Protein AF-A0A429FG89-F1 (afdb_monomer_lite)

Structure (mmCIF, N/CA/C/O backbone):
data_AF-A0A429FG89-F1
#
_entry.id   AF-A0A429FG89-F1
#
loop_
_atom_site.group_PDB
_atom_site.id
_atom_site.type_symbol
_atom_site.label_atom_id
_atom_site.label_alt_id
_atom_site.label_comp_id
_atom_site.label_asym_id
_atom_site.label_entity_id
_atom_site.label_seq_id
_atom_site.pdbx_PDB_ins_code
_atom_site.Cartn_x
_atom_site.Cartn_y
_atom_site.Cartn_z
_atom_site.occupancy
_atom_site.B_iso_or_equiv
_atom_site.auth_seq_id
_atom_site.auth_comp_id
_atom_site.auth_asym_id
_atom_site.auth_atom_id
_atom_site.pdbx_PDB_model_num
ATOM 1 N N . MET A 1 1 ? -12.053 4.512 -7.436 1.00 94.00 1 MET A N 1
ATOM 2 C CA . MET A 1 1 ? -13.053 3.591 -6.827 1.00 94.00 1 MET A CA 1
ATOM 3 C C . MET A 1 1 ? -13.211 3.938 -5.345 1.00 94.00 1 MET A C 1
ATOM 5 O O . MET A 1 1 ? -12.392 4.703 -4.846 1.00 94.00 1 MET A O 1
ATOM 9 N N . LYS A 1 2 ? -14.230 3.446 -4.628 1.00 96.38 2 LYS A N 1
ATOM 10 C CA . LYS A 1 2 ? -14.357 3.679 -3.178 1.00 96.38 2 LYS A CA 1
ATOM 11 C C . LYS A 1 2 ? -14.786 2.412 -2.440 1.00 96.38 2 LYS A C 1
ATOM 13 O O . LYS A 1 2 ? -15.774 1.801 -2.832 1.00 96.38 2 LYS A O 1
ATOM 18 N N . PHE A 1 3 ? -14.098 2.100 -1.346 1.00 97.56 3 PHE A N 1
ATOM 19 C CA . PHE A 1 3 ? -14.545 1.162 -0.318 1.00 97.56 3 PHE A CA 1
ATOM 20 C C . PHE A 1 3 ? -15.021 1.960 0.897 1.00 97.56 3 PHE A C 1
ATOM 22 O O . PHE A 1 3 ? -14.252 2.708 1.498 1.00 97.56 3 PHE A O 1
ATOM 29 N N . SER A 1 4 ? -16.310 1.853 1.225 1.00 97.81 4 SER A N 1
ATOM 30 C CA . SER A 1 4 ? -16.902 2.559 2.374 1.00 97.81 4 SER A CA 1
ATOM 31 C C . SER A 1 4 ? -16.817 1.762 3.682 1.00 97.81 4 SER A C 1
ATOM 33 O O . SER A 1 4 ? -16.939 2.352 4.754 1.00 97.81 4 SER A O 1
ATOM 35 N N . GLY A 1 5 ? -16.647 0.441 3.583 1.00 97.50 5 GLY A N 1
ATOM 36 C CA . GLY A 1 5 ? -16.414 -0.473 4.701 1.00 97.50 5 GLY A CA 1
ATOM 37 C C . GLY A 1 5 ? -14.945 -0.869 4.816 1.00 97.50 5 GLY A C 1
ATOM 38 O O . GLY A 1 5 ? -14.113 -0.374 4.052 1.00 97.50 5 GLY A O 1
ATOM 39 N N . VAL A 1 6 ? -14.662 -1.790 5.738 1.00 97.94 6 VAL A N 1
ATOM 40 C CA . VAL A 1 6 ? -13.375 -2.497 5.800 1.00 97.94 6 VAL A CA 1
ATOM 41 C C . VAL A 1 6 ? -13.132 -3.209 4.468 1.00 97.94 6 VAL A C 1
ATOM 43 O O . VAL A 1 6 ? -14.041 -3.845 3.927 1.00 9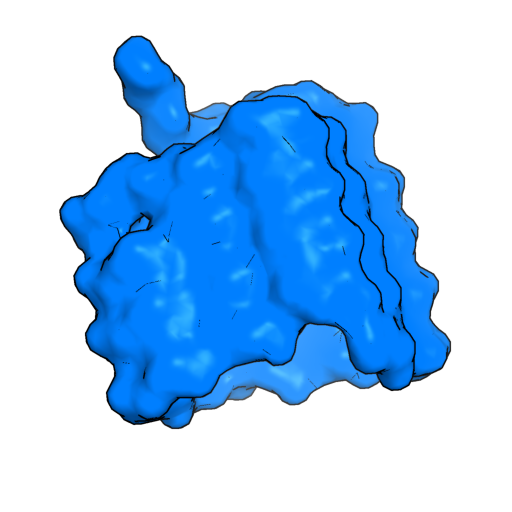7.94 6 VAL A O 1
ATOM 46 N N . ALA A 1 7 ? -11.924 -3.080 3.925 1.00 98.25 7 ALA A N 1
ATOM 47 C CA . ALA A 1 7 ? -11.511 -3.772 2.712 1.00 98.25 7 ALA A CA 1
ATOM 48 C C . ALA A 1 7 ? -10.543 -4.902 3.076 1.00 98.25 7 ALA A C 1
ATOM 50 O O . ALA A 1 7 ? -9.438 -4.639 3.536 1.00 98.25 7 ALA A O 1
ATOM 51 N N . GLN A 1 8 ? -10.963 -6.151 2.879 1.00 98.12 8 GLN A N 1
ATOM 52 C CA . GLN A 1 8 ? -10.177 -7.329 3.244 1.00 98.12 8 GLN A CA 1
ATOM 53 C C . GLN A 1 8 ? -9.646 -8.024 1.993 1.00 98.12 8 GLN A C 1
ATOM 55 O O . GLN A 1 8 ? -10.421 -8.483 1.152 1.00 98.12 8 GLN A O 1
ATOM 60 N N . PHE A 1 9 ? -8.324 -8.099 1.893 1.00 98.06 9 PHE A N 1
ATOM 61 C CA . PHE A 1 9 ? -7.597 -8.835 0.864 1.00 98.06 9 PHE A CA 1
ATOM 62 C C . PHE A 1 9 ? -6.593 -9.821 1.462 1.00 98.06 9 PHE A C 1
ATOM 64 O O . PHE A 1 9 ? -5.835 -10.412 0.700 1.00 98.06 9 PHE A O 1
ATOM 71 N N . GLU A 1 10 ? -6.585 -10.014 2.783 1.00 98.31 10 GLU A N 1
ATOM 72 C CA . GLU A 1 10 ? -5.658 -10.902 3.488 1.00 98.31 10 GLU A CA 1
ATOM 73 C C . GLU A 1 10 ? -5.476 -12.251 2.766 1.00 98.31 10 GLU A C 1
ATOM 75 O O . GLU A 1 10 ? -6.442 -12.859 2.293 1.00 98.31 10 GLU A O 1
ATOM 80 N N . SER A 1 11 ? -4.226 -12.714 2.652 1.00 98.06 11 SER A N 1
ATOM 81 C CA . SER A 1 11 ? -3.853 -13.993 2.017 1.00 98.06 11 SER A CA 1
ATOM 82 C C . SER A 1 11 ? -4.270 -14.152 0.540 1.00 98.06 11 SER A C 1
ATOM 84 O O . SER A 1 11 ? -4.242 -15.255 -0.023 1.00 98.06 11 SER A O 1
ATOM 86 N N . THR A 1 12 ? -4.667 -13.066 -0.131 1.00 98.38 12 THR A N 1
ATOM 87 C CA . THR A 1 12 ? -5.044 -13.104 -1.550 1.00 98.38 12 THR A CA 1
ATOM 88 C C . THR A 1 12 ? -3.813 -13.171 -2.450 1.00 98.38 12 THR A C 1
ATOM 90 O O . THR A 1 12 ? -2.786 -12.546 -2.198 1.00 98.38 12 THR A O 1
ATOM 93 N N . HIS A 1 13 ? -3.945 -13.888 -3.566 1.00 97.94 13 HIS A N 1
ATOM 94 C CA . HIS A 1 13 ? -2.917 -13.979 -4.598 1.00 97.94 13 HIS A CA 1
ATOM 95 C C . HIS A 1 13 ? -3.411 -13.304 -5.880 1.00 97.94 13 HIS A C 1
ATOM 97 O O . HIS A 1 13 ? -4.303 -13.808 -6.567 1.00 97.94 13 HIS A O 1
ATOM 103 N N . PHE A 1 14 ? -2.815 -12.167 -6.234 1.00 97.50 14 PHE A N 1
ATOM 104 C CA . PHE A 1 14 ? -3.098 -11.477 -7.486 1.00 97.50 14 PHE A CA 1
ATOM 105 C C . PHE A 1 14 ? -2.091 -11.904 -8.555 1.00 97.50 14 PHE A C 1
ATOM 107 O O . PHE A 1 14 ? -0.953 -11.436 -8.600 1.00 97.50 14 PHE A O 1
ATOM 114 N N . ALA A 1 15 ? -2.525 -12.802 -9.443 1.00 96.56 15 ALA A N 1
ATOM 115 C CA . ALA A 1 15 ? -1.704 -13.274 -10.560 1.00 96.56 15 ALA A CA 1
ATOM 116 C C . ALA A 1 15 ? -1.493 -12.209 -11.654 1.00 96.56 15 ALA A C 1
ATOM 118 O O . ALA A 1 15 ? -0.501 -12.259 -12.375 1.00 96.56 15 ALA A O 1
ATOM 119 N N . GLY A 1 16 ? -2.435 -11.271 -11.790 1.00 97.50 16 GLY A N 1
ATOM 120 C CA . GLY A 1 16 ? -2.411 -10.211 -12.797 1.00 97.50 16 GLY A CA 1
ATOM 121 C C . GLY A 1 16 ? -2.018 -8.843 -12.241 1.00 97.50 16 GLY A C 1
ATOM 122 O O . GLY A 1 16 ? -1.713 -8.682 -11.061 1.00 97.50 16 GLY A O 1
ATOM 123 N N . HIS A 1 17 ? -2.057 -7.839 -13.117 1.00 97.94 17 HIS A N 1
ATOM 124 C CA . HIS A 1 17 ? -1.901 -6.437 -12.733 1.00 97.94 17 HIS A CA 1
ATOM 125 C C . HIS A 1 17 ? -3.036 -5.990 -11.802 1.00 97.94 17 HIS A C 1
ATOM 127 O O . HIS A 1 17 ? -4.200 -6.316 -12.041 1.00 97.94 17 HIS A O 1
ATOM 133 N N . VAL A 1 18 ? -2.701 -5.202 -10.780 1.00 97.75 18 VAL A N 1
ATOM 134 C CA . VAL A 1 18 ? -3.668 -4.642 -9.830 1.00 97.75 18 VAL A CA 1
ATOM 135 C C . VAL A 1 18 ? -3.657 -3.121 -9.892 1.00 97.75 18 VAL A C 1
ATOM 137 O O . VAL A 1 18 ? -2.604 -2.480 -9.840 1.00 97.75 18 VAL A O 1
ATOM 140 N N . TRP A 1 19 ? -4.853 -2.540 -9.975 1.00 97.62 19 TRP A N 1
ATOM 141 C CA . TRP A 1 19 ? -5.062 -1.103 -10.109 1.00 97.62 19 TRP A CA 1
ATOM 142 C C . TRP A 1 19 ? -5.978 -0.571 -9.007 1.00 97.62 19 TRP A C 1
ATOM 144 O O . TRP A 1 19 ? -7.200 -0.621 -9.115 1.00 97.62 19 TRP A O 1
ATOM 154 N N . PHE A 1 20 ? -5.368 0.003 -7.973 1.00 98.06 20 PHE A N 1
ATOM 155 C CA . PHE A 1 20 ? -6.025 0.803 -6.938 1.00 98.06 20 PHE A CA 1
ATOM 156 C C . PHE A 1 20 ? -5.789 2.309 -7.125 1.00 98.06 20 PHE A C 1
ATOM 158 O O . PHE A 1 20 ? -6.055 3.098 -6.219 1.00 98.06 20 PHE A O 1
ATOM 165 N N . THR A 1 21 ? -5.340 2.737 -8.307 1.00 98.50 21 THR A N 1
ATOM 166 C CA . THR A 1 21 ? -5.142 4.151 -8.647 1.00 98.50 21 THR A CA 1
ATOM 167 C C . THR A 1 21 ? -6.376 4.989 -8.301 1.00 98.50 21 THR A C 1
ATOM 169 O O . THR A 1 21 ? -7.498 4.631 -8.670 1.00 98.50 21 THR A O 1
ATOM 172 N N . ALA A 1 22 ? -6.175 6.101 -7.588 1.00 98.19 22 ALA A N 1
ATOM 173 C CA . ALA A 1 22 ? -7.238 7.004 -7.137 1.00 98.19 22 ALA A CA 1
ATOM 174 C C . ALA A 1 22 ? -8.395 6.287 -6.402 1.00 98.19 22 ALA A C 1
ATOM 176 O O . ALA A 1 22 ? -9.572 6.651 -6.527 1.00 98.19 22 ALA A O 1
ATOM 177 N N . THR A 1 23 ? -8.085 5.215 -5.666 1.00 98.69 23 THR A N 1
ATOM 178 C CA . THR A 1 23 ? -9.059 4.507 -4.829 1.00 98.69 23 THR A CA 1
ATOM 179 C C . THR A 1 23 ? -9.056 5.064 -3.418 1.00 98.69 23 THR A C 1
ATOM 181 O O . THR A 1 23 ? -8.002 5.303 -2.841 1.00 98.69 23 THR A O 1
ATOM 184 N N . SER A 1 24 ? -10.247 5.271 -2.860 1.00 98.62 24 SER A N 1
ATOM 185 C CA . SER A 1 24 ? -10.415 5.682 -1.469 1.00 98.62 24 SER A CA 1
ATOM 186 C C . SER A 1 24 ? -10.889 4.504 -0.623 1.00 98.62 24 SER A C 1
ATOM 188 O O . SER A 1 24 ? -11.937 3.920 -0.905 1.00 98.62 24 SER A O 1
ATOM 190 N N . PHE A 1 25 ? -10.128 4.190 0.419 1.00 98.62 25 PHE A N 1
ATOM 191 C CA . PHE A 1 25 ? -10.474 3.244 1.472 1.00 98.62 25 PHE A CA 1
ATOM 192 C C . PHE A 1 25 ? -10.878 4.056 2.700 1.00 98.62 25 PHE A C 1
ATOM 194 O O . PHE A 1 25 ? -10.058 4.763 3.283 1.00 98.62 25 PHE A O 1
ATOM 201 N N . ALA A 1 26 ? -12.172 4.054 3.022 1.00 98.38 26 ALA A N 1
ATOM 202 C CA . ALA A 1 26 ? -12.723 4.906 4.076 1.00 98.38 26 ALA A CA 1
ATOM 203 C C . ALA A 1 26 ? -12.491 4.351 5.488 1.00 98.38 26 ALA A C 1
ATOM 205 O O . ALA A 1 26 ? -12.571 5.106 6.452 1.00 98.38 26 ALA A O 1
ATOM 206 N N . GLN A 1 27 ? -12.238 3.049 5.597 1.00 98.50 27 GLN A N 1
ATOM 207 C CA . GLN A 1 27 ? -11.934 2.350 6.841 1.00 98.50 27 GLN A CA 1
ATOM 208 C C . GLN A 1 27 ? -10.619 1.580 6.673 1.00 98.50 27 GLN A C 1
ATOM 210 O O . GLN A 1 27 ? -9.848 1.870 5.757 1.00 98.50 27 GLN A O 1
ATOM 215 N N . GLU A 1 28 ? -10.375 0.626 7.565 1.00 98.56 28 GLU A N 1
ATOM 216 C CA . GLU A 1 28 ? -9.236 -0.282 7.507 1.00 98.56 28 GLU A CA 1
ATOM 217 C C . GLU A 1 28 ? -9.149 -1.016 6.159 1.00 98.56 28 GLU A C 1
ATOM 219 O O . GLU A 1 28 ? -10.169 -1.423 5.583 1.00 98.56 28 GLU A O 1
ATOM 224 N N . ALA A 1 29 ? -7.925 -1.166 5.658 1.00 98.75 29 ALA A N 1
ATOM 225 C CA . ALA A 1 29 ? -7.623 -1.953 4.473 1.00 98.75 29 ALA A CA 1
ATOM 226 C C . ALA A 1 29 ? -6.515 -2.966 4.784 1.00 98.75 29 ALA A C 1
ATOM 228 O O . ALA A 1 29 ? -5.366 -2.591 5.025 1.00 98.75 29 ALA A O 1
ATOM 229 N N . ASP A 1 30 ? -6.869 -4.247 4.755 1.00 98.81 30 ASP A N 1
ATOM 230 C CA . ASP A 1 30 ? -5.962 -5.339 5.086 1.00 98.81 30 ASP A CA 1
ATOM 231 C C . ASP A 1 30 ? -5.463 -6.043 3.819 1.00 98.81 30 ASP A C 1
ATOM 233 O O . ASP A 1 30 ? -6.226 -6.697 3.103 1.00 98.81 30 ASP A O 1
ATOM 237 N N . PHE A 1 31 ? -4.170 -5.888 3.549 1.00 98.75 31 PHE A N 1
ATOM 238 C CA . PHE A 1 31 ? -3.393 -6.566 2.512 1.00 98.75 31 PHE A CA 1
ATOM 239 C C . PHE A 1 31 ? -2.296 -7.451 3.127 1.00 98.75 31 PHE A C 1
ATOM 241 O O . PHE A 1 31 ? -1.261 -7.689 2.494 1.00 98.75 31 PHE A O 1
ATOM 248 N N . SER A 1 32 ? -2.489 -7.924 4.359 1.00 98.81 32 SER A N 1
ATOM 249 C CA . SER A 1 32 ? -1.545 -8.831 5.007 1.00 98.81 32 SER A CA 1
ATOM 250 C C . SER A 1 32 ? -1.436 -10.145 4.234 1.00 98.81 32 SER A C 1
ATOM 252 O O . SER A 1 32 ? -2.419 -10.654 3.697 1.00 98.81 32 SER A O 1
ATOM 254 N N . ASP A 1 33 ? -0.222 -10.680 4.129 1.00 98.62 33 ASP A N 1
ATOM 255 C CA . ASP A 1 33 ? 0.069 -11.942 3.433 1.00 98.62 33 ASP A CA 1
ATOM 256 C C . ASP A 1 33 ? -0.380 -11.966 1.953 1.00 98.62 33 ASP A C 1
ATOM 258 O O . ASP A 1 33 ? -0.564 -13.029 1.361 1.00 98.62 33 ASP A O 1
ATOM 262 N N . VAL A 1 34 ? -0.564 -10.796 1.328 1.00 98.62 34 VAL A N 1
ATOM 263 C CA . VAL A 1 34 ? -0.936 -10.701 -0.090 1.00 98.62 34 VAL A CA 1
ATOM 264 C C . VAL A 1 34 ? 0.275 -10.889 -0.991 1.00 98.62 34 VAL A C 1
ATOM 266 O O . VAL A 1 34 ? 1.324 -10.277 -0.782 1.00 98.62 34 VAL A O 1
ATOM 269 N N . GLU A 1 35 ? 0.099 -11.647 -2.071 1.00 98.62 35 GLU A N 1
ATOM 270 C CA . GLU A 1 35 ? 1.081 -11.744 -3.149 1.00 98.62 35 GLU A CA 1
ATOM 271 C C . GLU A 1 35 ? 0.619 -10.989 -4.404 1.00 98.62 35 GLU A C 1
ATOM 273 O O . GLU A 1 35 ? -0.329 -11.385 -5.089 1.00 98.62 35 GLU A O 1
ATOM 278 N N . PHE A 1 36 ? 1.331 -9.914 -4.749 1.00 98.50 36 PHE A N 1
ATOM 279 C CA . PHE A 1 36 ? 1.203 -9.204 -6.021 1.00 98.50 36 PHE A CA 1
ATOM 280 C C . PHE A 1 36 ? 2.283 -9.698 -6.992 1.00 98.50 36 PHE A C 1
ATOM 282 O O . PHE A 1 36 ? 3.437 -9.258 -6.947 1.00 98.50 36 PHE A O 1
ATOM 289 N N . ASN A 1 37 ? 1.912 -10.615 -7.892 1.00 97.69 37 ASN A N 1
ATOM 290 C CA . ASN A 1 37 ? 2.862 -11.256 -8.813 1.00 97.69 37 ASN A CA 1
ATOM 291 C C . ASN A 1 37 ? 3.264 -10.374 -10.001 1.00 97.69 37 ASN A C 1
ATOM 293 O O . ASN A 1 37 ? 4.286 -10.610 -10.644 1.00 97.69 37 ASN A O 1
ATOM 297 N N . MET A 1 38 ? 2.467 -9.349 -10.292 1.00 98.06 38 MET A N 1
ATOM 298 C CA . MET A 1 38 ? 2.735 -8.368 -11.337 1.00 98.06 38 MET A CA 1
ATOM 299 C C . MET A 1 38 ? 2.742 -6.953 -10.751 1.00 98.06 38 MET A C 1
ATOM 301 O O . MET A 1 38 ? 3.032 -6.736 -9.578 1.00 98.06 38 MET A O 1
ATOM 305 N N . VAL A 1 39 ? 2.495 -5.959 -11.598 1.00 98.12 39 VAL A N 1
ATOM 306 C CA . VAL A 1 39 ? 2.474 -4.552 -11.211 1.00 98.12 39 VAL A CA 1
ATOM 307 C C . VAL A 1 39 ? 1.305 -4.273 -10.264 1.00 98.12 39 VAL A C 1
ATOM 309 O O . VAL A 1 39 ? 0.177 -4.677 -10.554 1.00 98.12 39 VAL A O 1
ATOM 312 N N . ALA A 1 40 ? 1.568 -3.515 -9.200 1.00 98.44 40 ALA A N 1
ATOM 313 C CA . ALA A 1 40 ? 0.561 -3.026 -8.266 1.00 98.44 40 ALA A CA 1
ATOM 314 C C . ALA A 1 40 ? 0.599 -1.490 -8.202 1.00 98.44 40 ALA A C 1
ATOM 316 O O . ALA A 1 40 ? 1.602 -0.884 -7.811 1.00 98.44 40 ALA A O 1
ATOM 317 N N . TRP A 1 41 ? -0.486 -0.837 -8.624 1.00 98.50 41 TRP A N 1
ATOM 318 C CA . TRP A 1 41 ? -0.595 0.625 -8.613 1.00 98.50 41 TRP A CA 1
ATOM 319 C C . TRP A 1 41 ? -1.557 1.106 -7.535 1.00 98.50 41 TRP A C 1
ATOM 321 O O . TRP A 1 41 ? -2.757 0.862 -7.615 1.00 98.50 41 TRP A O 1
ATOM 331 N N . PHE A 1 42 ? -1.024 1.874 -6.590 1.00 98.62 42 PHE A N 1
ATOM 332 C CA . PHE A 1 42 ? -1.752 2.594 -5.542 1.00 98.62 42 PHE A CA 1
ATOM 333 C C . PHE A 1 42 ? -1.627 4.115 -5.712 1.00 98.62 42 PHE A C 1
ATOM 335 O O . PHE A 1 42 ? -1.845 4.879 -4.774 1.00 98.62 42 PHE A O 1
ATOM 342 N N . ARG A 1 43 ? -1.264 4.573 -6.917 1.00 98.44 43 ARG A N 1
ATOM 343 C CA . ARG A 1 43 ? -1.041 5.989 -7.217 1.00 98.44 43 ARG A CA 1
ATOM 344 C C . ARG A 1 43 ? -2.259 6.831 -6.846 1.00 98.44 43 ARG A C 1
ATOM 346 O O . ARG A 1 43 ? -3.375 6.529 -7.272 1.00 98.44 43 ARG A O 1
ATOM 353 N N . SER A 1 44 ? -2.049 7.891 -6.073 1.00 98.50 44 SER A N 1
ATOM 354 C CA . SER A 1 44 ? -3.113 8.781 -5.589 1.00 98.50 44 SER A CA 1
ATOM 355 C C . SER A 1 44 ? -4.228 8.074 -4.802 1.00 98.50 44 SER A C 1
ATOM 357 O O . SER A 1 44 ? -5.332 8.611 -4.692 1.00 98.50 44 SER A O 1
ATOM 359 N N . ALA A 1 45 ? -3.990 6.861 -4.289 1.00 98.75 45 ALA A N 1
ATOM 360 C CA . ALA A 1 45 ? -4.934 6.207 -3.395 1.00 98.75 45 ALA A CA 1
ATOM 361 C C . ALA A 1 45 ? -4.962 6.922 -2.036 1.00 98.75 45 ALA A C 1
ATOM 363 O O . ALA A 1 45 ? -3.978 7.521 -1.603 1.00 98.75 45 ALA A O 1
ATOM 364 N N . ILE A 1 46 ? -6.112 6.870 -1.371 1.00 98.81 46 ILE A N 1
ATOM 365 C CA . ILE A 1 46 ? -6.318 7.481 -0.059 1.00 98.81 46 ILE A CA 1
ATOM 366 C C . ILE A 1 46 ? -6.765 6.387 0.897 1.00 98.81 46 ILE A C 1
ATOM 368 O O . ILE A 1 46 ? -7.865 5.852 0.747 1.00 98.81 46 ILE A O 1
ATOM 372 N N . PHE A 1 47 ? -5.943 6.113 1.899 1.00 98.75 47 PHE A N 1
ATOM 373 C CA . PHE A 1 47 ? -6.252 5.215 2.999 1.00 98.75 47 PHE A CA 1
ATOM 374 C C . PHE A 1 47 ? -6.590 6.047 4.232 1.00 98.75 47 PHE A C 1
ATOM 376 O O . PHE A 1 47 ? -5.729 6.724 4.792 1.00 98.75 47 PHE A O 1
ATOM 383 N N . ALA A 1 48 ? -7.872 6.086 4.599 1.00 98.56 48 ALA A N 1
ATOM 384 C CA . ALA A 1 48 ? -8.348 6.895 5.718 1.00 98.56 48 ALA A CA 1
ATOM 385 C C . ALA A 1 48 ? -8.146 6.211 7.079 1.00 98.56 48 ALA A C 1
ATOM 387 O O . ALA A 1 48 ? -7.963 6.912 8.071 1.00 98.56 48 ALA A O 1
ATOM 388 N N . GLY A 1 49 ? -8.201 4.875 7.114 1.00 97.88 49 GLY A N 1
ATOM 389 C CA . GLY A 1 49 ? -7.948 4.056 8.299 1.00 97.88 49 GLY A CA 1
ATOM 390 C C . GLY A 1 49 ? -6.563 3.408 8.293 1.00 97.88 49 GLY A C 1
ATOM 391 O O . GLY A 1 49 ? -5.714 3.736 7.462 1.00 97.88 49 GLY A O 1
ATOM 392 N N . GLU A 1 50 ? -6.358 2.479 9.227 1.00 98.19 50 GLU A N 1
ATOM 393 C CA . GLU A 1 50 ? -5.162 1.635 9.276 1.00 98.19 50 GLU A CA 1
ATOM 394 C C . GLU A 1 50 ? -5.020 0.826 7.978 1.00 98.19 50 GLU A C 1
ATOM 396 O O . GLU A 1 50 ? -6.006 0.374 7.389 1.00 98.19 50 GLU A O 1
ATOM 401 N N . THR A 1 51 ? -3.789 0.693 7.490 1.00 98.62 51 THR A N 1
ATOM 402 C CA . THR A 1 51 ? -3.471 -0.105 6.304 1.00 98.62 51 THR A CA 1
ATOM 403 C C . THR A 1 51 ? -2.386 -1.110 6.626 1.00 98.62 51 THR A C 1
ATOM 405 O O . THR A 1 51 ? -1.290 -0.746 7.056 1.00 98.62 51 THR A O 1
ATOM 408 N N . LEU A 1 52 ? -2.678 -2.379 6.377 1.00 98.69 52 LEU A N 1
ATOM 409 C CA . LEU A 1 52 ? -1.777 -3.476 6.689 1.00 98.69 52 LEU A CA 1
ATOM 410 C C . LEU A 1 52 ? -1.232 -4.072 5.396 1.00 98.69 52 LEU A C 1
ATOM 412 O O . LEU A 1 52 ? -1.986 -4.616 4.604 1.00 98.69 52 LEU A O 1
ATOM 416 N N . PHE A 1 53 ? 0.078 -3.994 5.183 1.00 98.56 53 PHE A N 1
ATOM 417 C CA . PHE A 1 53 ? 0.799 -4.735 4.141 1.00 98.56 53 PHE A CA 1
ATOM 418 C C . PHE A 1 53 ? 1.684 -5.832 4.752 1.00 98.56 53 PHE A C 1
ATOM 420 O O . PHE A 1 53 ? 2.616 -6.313 4.110 1.00 98.56 53 PHE A O 1
ATOM 427 N N . ARG A 1 54 ? 1.428 -6.231 6.003 1.00 98.56 54 ARG A N 1
ATOM 428 C CA . ARG A 1 54 ? 2.317 -7.113 6.769 1.00 98.56 54 ARG A CA 1
ATOM 429 C C . ARG A 1 54 ? 2.558 -8.432 6.040 1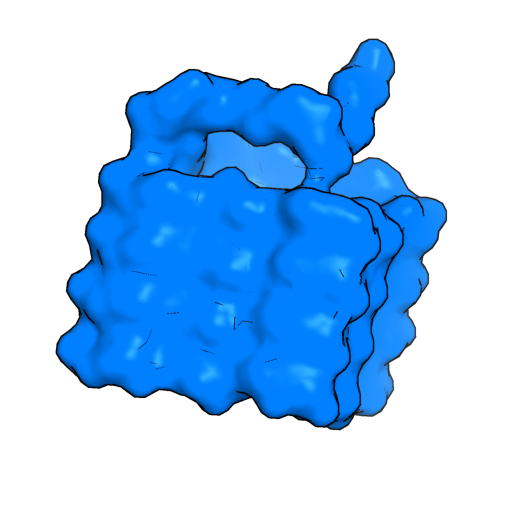.00 98.56 54 ARG A C 1
ATOM 431 O O . ARG A 1 54 ? 1.615 -9.041 5.548 1.00 98.56 54 ARG A O 1
ATOM 438 N N . ARG A 1 55 ? 3.812 -8.887 5.975 1.00 98.62 55 ARG A N 1
ATOM 439 C CA . ARG A 1 55 ? 4.215 -10.142 5.297 1.00 98.62 55 ARG A CA 1
ATOM 440 C C . ARG A 1 55 ? 3.784 -10.242 3.823 1.00 98.62 55 ARG A C 1
ATOM 442 O O . ARG A 1 55 ? 3.792 -11.330 3.253 1.00 98.62 55 ARG A O 1
ATOM 449 N N . SER A 1 56 ? 3.417 -9.130 3.188 1.00 98.62 56 SER A N 1
ATOM 450 C CA . SER A 1 56 ? 3.034 -9.130 1.777 1.00 98.62 56 SER A CA 1
ATOM 451 C C . SER A 1 56 ? 4.258 -9.179 0.863 1.00 98.62 56 SER A C 1
ATOM 453 O O . SER A 1 56 ? 5.388 -8.851 1.247 1.00 98.62 56 SER A O 1
ATOM 455 N N . LYS A 1 57 ? 4.034 -9.591 -0.383 1.00 98.69 57 LYS A N 1
ATOM 456 C CA . LYS A 1 57 ? 5.066 -9.710 -1.407 1.00 98.69 57 LYS A CA 1
ATOM 457 C C . LYS A 1 57 ? 4.669 -8.951 -2.663 1.00 98.69 57 LYS A C 1
ATOM 459 O O . LYS A 1 57 ? 3.658 -9.242 -3.297 1.00 98.69 57 LYS A O 1
ATOM 464 N N . PHE A 1 58 ? 5.538 -8.041 -3.078 1.00 98.44 58 PHE A N 1
ATOM 465 C CA . PHE A 1 58 ? 5.439 -7.290 -4.320 1.00 98.44 58 PHE A CA 1
ATOM 466 C C . PHE A 1 58 ? 6.543 -7.741 -5.279 1.00 98.44 58 PHE A C 1
ATOM 468 O O . PHE A 1 58 ? 7.690 -7.286 -5.202 1.00 98.44 58 PHE A O 1
ATOM 475 N N . ALA A 1 59 ? 6.202 -8.666 -6.180 1.00 98.00 59 ALA A N 1
ATOM 476 C CA . ALA A 1 59 ? 7.147 -9.216 -7.154 1.00 98.00 59 ALA A CA 1
ATOM 477 C C . ALA A 1 59 ? 7.368 -8.278 -8.354 1.00 98.00 59 ALA A C 1
ATOM 479 O O . ALA A 1 59 ? 8.436 -8.286 -8.968 1.00 98.00 59 ALA A O 1
ATOM 480 N N . GLY A 1 60 ? 6.363 -7.467 -8.696 1.00 96.50 60 GLY A N 1
ATOM 481 C CA . GLY A 1 60 ? 6.429 -6.491 -9.780 1.00 96.50 60 GLY A CA 1
ATOM 482 C C . GLY A 1 60 ? 6.697 -5.057 -9.321 1.00 96.50 60 GLY A C 1
ATOM 483 O O . GLY A 1 60 ? 6.905 -4.758 -8.144 1.00 96.50 60 GLY A O 1
ATOM 484 N N . LYS A 1 61 ? 6.650 -4.135 -10.289 1.00 97.69 61 LYS A N 1
ATOM 485 C CA . LYS A 1 61 ? 6.729 -2.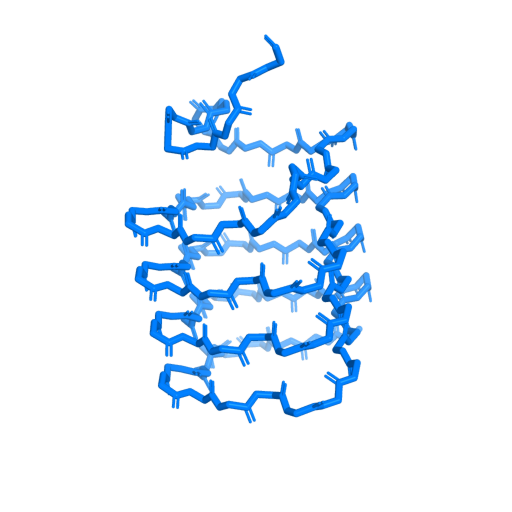693 -10.020 1.00 97.69 61 LYS A CA 1
ATOM 486 C C . LYS A 1 61 ? 5.580 -2.268 -9.111 1.00 97.69 61 LYS A C 1
ATOM 488 O O . LYS A 1 61 ? 4.419 -2.515 -9.438 1.00 97.69 61 LYS A O 1
ATOM 493 N N . THR A 1 62 ? 5.911 -1.557 -8.040 1.00 98.38 62 THR A N 1
ATOM 494 C CA . THR A 1 62 ? 4.928 -1.019 -7.097 1.00 98.38 62 THR A CA 1
ATOM 495 C C . THR A 1 62 ? 5.022 0.494 -7.050 1.00 98.38 62 THR A C 1
ATOM 497 O O . THR A 1 62 ? 6.118 1.053 -6.955 1.00 98.38 62 THR A O 1
ATOM 500 N N . SER A 1 63 ? 3.874 1.163 -7.146 1.0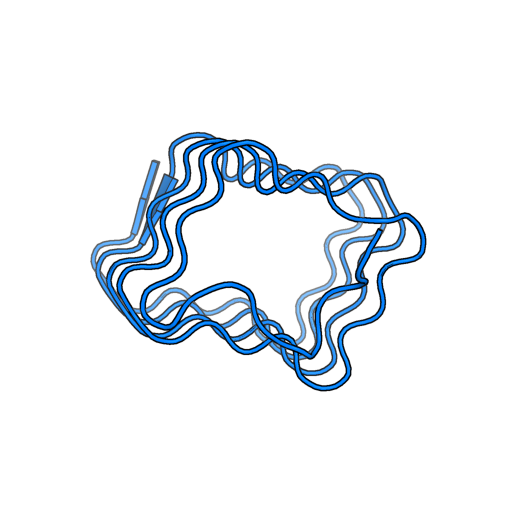0 98.38 63 SER A N 1
ATOM 501 C CA . SER A 1 63 ? 3.807 2.621 -7.077 1.00 98.38 63 SER A CA 1
ATOM 502 C C . SER A 1 63 ? 2.819 3.076 -6.016 1.00 98.38 63 SER A C 1
ATOM 504 O O . SER A 1 63 ? 1.624 2.792 -6.106 1.00 98.38 63 SER A O 1
ATOM 506 N N . PHE A 1 64 ? 3.353 3.818 -5.053 1.00 98.31 64 PHE A N 1
ATOM 507 C CA . PHE A 1 64 ? 2.660 4.585 -4.027 1.00 98.31 64 PHE A CA 1
ATOM 508 C C . PHE A 1 64 ? 2.795 6.095 -4.310 1.00 98.31 64 PHE A C 1
ATOM 510 O O . PHE A 1 64 ? 2.739 6.917 -3.403 1.00 98.31 64 PHE A O 1
ATOM 517 N N . GLU A 1 65 ? 3.002 6.485 -5.573 1.00 98.38 65 GLU A N 1
ATOM 518 C CA . GLU A 1 65 ? 3.130 7.894 -5.955 1.00 98.38 65 GLU A CA 1
ATOM 519 C C . GLU A 1 65 ? 1.887 8.688 -5.524 1.00 98.38 65 GLU A C 1
ATOM 521 O O . GLU A 1 65 ? 0.754 8.316 -5.842 1.00 98.38 65 GLU A O 1
ATOM 526 N N . SER A 1 66 ? 2.091 9.804 -4.823 1.00 98.50 66 SER A N 1
ATOM 527 C CA . SER A 1 66 ? 1.021 10.666 -4.301 1.00 98.50 66 SER A CA 1
ATOM 528 C C . SER A 1 66 ? -0.030 9.940 -3.448 1.00 98.50 66 SER A C 1
ATOM 530 O O . SER A 1 66 ? -1.166 10.407 -3.353 1.00 98.50 66 SER A O 1
ATOM 532 N N . VAL A 1 67 ? 0.290 8.770 -2.881 1.00 98.69 67 VAL A N 1
ATOM 533 C CA . VAL A 1 67 ? -0.616 8.076 -1.957 1.00 98.69 67 VAL A CA 1
ATOM 534 C C . VAL A 1 67 ? -0.748 8.880 -0.665 1.00 98.69 67 VAL A C 1
ATOM 536 O O . VAL A 1 67 ? 0.208 9.526 -0.244 1.00 98.69 67 VAL A O 1
ATOM 539 N N . ALA A 1 68 ? -1.907 8.815 -0.017 1.00 98.75 68 ALA A N 1
ATOM 540 C CA . ALA A 1 68 ? -2.108 9.385 1.310 1.00 98.75 68 ALA A CA 1
ATOM 541 C C . ALA A 1 68 ? -2.548 8.298 2.297 1.00 98.75 68 ALA A C 1
ATOM 543 O O . ALA A 1 68 ? -3.695 7.842 2.247 1.00 98.75 68 ALA A O 1
ATOM 544 N N . PHE A 1 69 ? -1.655 7.916 3.208 1.00 98.56 69 PHE A N 1
ATOM 545 C CA . PHE A 1 69 ? -1.957 7.082 4.370 1.00 98.56 69 PHE A CA 1
ATOM 546 C C . PHE A 1 69 ? -2.272 7.987 5.562 1.00 98.56 69 PHE A C 1
ATOM 548 O O . PHE A 1 69 ? -1.371 8.494 6.228 1.00 98.56 69 PHE A O 1
ATOM 555 N N . LYS A 1 70 ? -3.564 8.237 5.798 1.00 98.38 70 LYS A N 1
ATOM 556 C CA . LYS A 1 70 ? -4.038 9.107 6.887 1.00 98.38 70 LYS A CA 1
ATOM 557 C C . LYS A 1 70 ? -4.108 8.391 8.234 1.00 98.38 70 LYS A C 1
ATOM 559 O O . LYS A 1 70 ? -4.071 9.064 9.259 1.00 98.38 70 LYS A O 1
ATOM 564 N N . GLY A 1 71 ? -4.242 7.067 8.215 1.00 96.31 71 GLY A N 1
ATOM 565 C CA . GLY A 1 71 ? -4.018 6.198 9.366 1.00 96.31 71 GLY A CA 1
ATOM 566 C C . GLY A 1 71 ? -2.612 5.599 9.351 1.00 96.31 71 GLY A C 1
ATOM 567 O O . GLY A 1 71 ? -1.796 5.904 8.478 1.00 96.31 71 GLY A O 1
ATOM 568 N N . GLU A 1 72 ? -2.332 4.733 10.321 1.00 97.25 72 GLU A N 1
ATOM 569 C CA . GLU A 1 72 ? -1.078 3.982 10.372 1.00 97.25 72 GLU A CA 1
ATOM 570 C C . GLU A 1 72 ? -0.967 3.022 9.179 1.00 97.25 72 GLU A C 1
ATOM 572 O O . GLU A 1 72 ? -1.936 2.357 8.814 1.00 97.25 72 GLU A O 1
ATOM 577 N N . ALA A 1 73 ? 0.209 2.969 8.553 1.00 98.12 73 ALA A N 1
ATOM 578 C CA . ALA A 1 73 ? 0.504 2.056 7.457 1.00 98.12 73 ALA A CA 1
ATOM 579 C C . ALA A 1 73 ? 1.686 1.171 7.850 1.00 98.12 73 ALA A C 1
ATOM 581 O O . ALA A 1 73 ? 2.808 1.662 7.978 1.00 98.12 73 ALA A O 1
ATOM 582 N N . SER A 1 74 ? 1.423 -0.120 8.042 1.00 98.19 74 SER A N 1
ATOM 583 C CA . SER A 1 74 ? 2.432 -1.103 8.432 1.00 98.19 74 SER A CA 1
ATOM 584 C C . SER A 1 74 ? 2.886 -1.903 7.214 1.00 98.19 74 SER A C 1
ATOM 586 O O . SER A 1 74 ? 2.079 -2.533 6.531 1.00 98.19 74 SER A O 1
ATOM 588 N N . PHE A 1 75 ? 4.189 -1.892 6.968 1.00 98.31 75 PHE A N 1
ATOM 589 C CA . PHE A 1 75 ? 4.910 -2.667 5.962 1.00 98.31 75 PHE A CA 1
ATOM 590 C C . PHE A 1 75 ? 5.810 -3.727 6.617 1.00 98.31 75 PHE A C 1
ATOM 592 O O . PHE A 1 75 ? 6.755 -4.217 5.993 1.00 98.31 75 PHE A O 1
ATOM 599 N N . GLU A 1 76 ? 5.517 -4.123 7.857 1.00 98.06 76 GLU A N 1
ATOM 600 C CA . GLU A 1 76 ? 6.285 -5.115 8.608 1.00 98.06 76 GLU A CA 1
ATOM 601 C C . GLU A 1 76 ? 6.491 -6.396 7.786 1.00 98.06 76 GLU A C 1
ATOM 603 O O . GLU A 1 76 ? 5.541 -6.977 7.256 1.00 98.06 76 GLU A O 1
ATOM 608 N N . ALA A 1 77 ? 7.742 -6.844 7.662 1.00 97.62 77 ALA A N 1
ATOM 609 C CA . ALA A 1 77 ? 8.112 -8.030 6.885 1.00 97.62 77 ALA A CA 1
ATOM 610 C C . ALA A 1 77 ? 7.613 -8.026 5.419 1.00 97.62 77 ALA A C 1
ATOM 612 O O . ALA A 1 77 ? 7.514 -9.086 4.801 1.00 97.62 77 ALA A O 1
ATOM 613 N N . THR A 1 78 ? 7.318 -6.855 4.843 1.00 98.31 78 THR A N 1
ATOM 614 C CA . THR A 1 78 ? 6.948 -6.736 3.428 1.00 98.31 78 THR A CA 1
ATOM 615 C C . THR A 1 78 ? 8.169 -6.940 2.547 1.00 98.31 78 THR A C 1
ATOM 617 O O . THR A 1 78 ? 9.221 -6.334 2.758 1.00 98.31 78 THR A O 1
ATOM 620 N N . ASN A 1 79 ? 8.027 -7.753 1.505 1.00 97.88 79 ASN A N 1
ATOM 621 C CA . ASN A 1 79 ? 9.072 -7.947 0.516 1.00 97.88 79 ASN A CA 1
ATOM 622 C C . ASN A 1 79 ? 8.758 -7.193 -0.780 1.00 97.88 79 ASN A C 1
ATOM 624 O O . ASN A 1 79 ? 7.807 -7.519 -1.488 1.00 97.88 79 ASN A O 1
ATOM 628 N N . PHE A 1 80 ? 9.612 -6.233 -1.130 1.00 97.69 80 PHE A N 1
ATOM 629 C CA . PHE A 1 80 ? 9.611 -5.589 -2.440 1.00 97.69 80 PHE A CA 1
ATOM 630 C C . PHE A 1 80 ? 10.780 -6.121 -3.274 1.00 97.69 80 PHE A C 1
ATOM 632 O O . PHE A 1 80 ? 11.939 -5.929 -2.912 1.00 97.69 80 PHE A O 1
ATOM 639 N N . THR A 1 81 ? 10.501 -6.755 -4.417 1.00 97.12 81 THR A N 1
ATOM 640 C CA . THR A 1 81 ? 11.570 -7.195 -5.342 1.00 97.12 81 THR A CA 1
ATOM 641 C C . THR A 1 81 ? 12.239 -6.005 -6.044 1.00 97.12 81 THR A C 1
ATOM 643 O O . THR A 1 81 ? 13.391 -6.080 -6.468 1.00 97.12 81 THR A O 1
ATOM 646 N N . GLN A 1 82 ? 11.524 -4.885 -6.159 1.00 95.25 82 GLN A N 1
ATOM 647 C CA . GLN A 1 82 ? 12.029 -3.612 -6.669 1.00 95.25 82 GLN A CA 1
ATOM 648 C C . GLN A 1 82 ? 11.621 -2.486 -5.713 1.00 95.25 82 GLN A C 1
ATOM 650 O O . GLN A 1 82 ? 10.498 -2.540 -5.211 1.00 95.25 82 GLN A O 1
ATOM 655 N N . PRO A 1 83 ? 12.455 -1.451 -5.488 1.00 95.44 83 PRO A N 1
ATOM 656 C CA . PRO A 1 83 ? 12.088 -0.339 -4.615 1.00 95.44 83 PRO A CA 1
ATOM 657 C C . PRO A 1 83 ? 10.746 0.293 -5.032 1.00 95.44 83 PRO A C 1
ATOM 659 O O . PRO A 1 83 ? 10.579 0.616 -6.216 1.00 95.44 83 PRO A O 1
ATOM 662 N N . PRO A 1 84 ? 9.788 0.477 -4.104 1.00 97.69 84 PRO A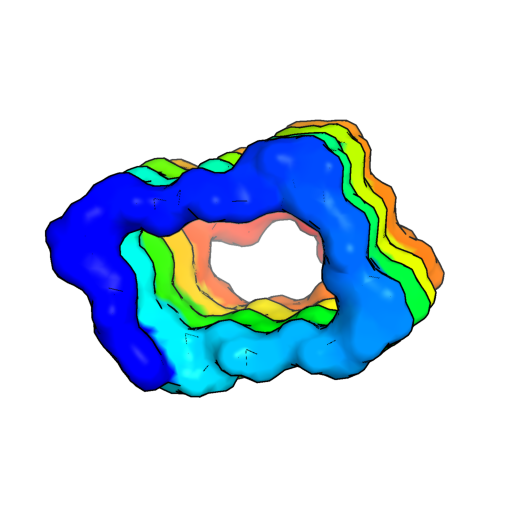 N 1
ATOM 663 C CA . PRO A 1 84 ? 8.526 1.122 -4.418 1.00 97.69 84 PRO A CA 1
ATOM 664 C C . PRO A 1 84 ? 8.741 2.600 -4.756 1.00 97.69 84 PRO A C 1
ATOM 666 O O . PRO A 1 84 ? 9.600 3.281 -4.193 1.00 97.69 84 PRO A O 1
ATOM 669 N N . GLN A 1 85 ? 7.930 3.123 -5.673 1.00 97.81 85 GLN A N 1
ATOM 670 C CA . GLN A 1 85 ? 7.897 4.561 -5.936 1.00 97.81 85 GLN A CA 1
ATOM 671 C C . GLN A 1 85 ? 7.100 5.264 -4.838 1.00 97.81 85 GLN A C 1
ATOM 673 O O . GLN A 1 85 ? 5.942 4.923 -4.617 1.00 97.81 85 GLN A O 1
ATOM 678 N N . LEU A 1 86 ? 7.715 6.249 -4.187 1.00 97.00 86 LEU A N 1
ATOM 679 C CA . LEU A 1 86 ? 7.157 6.969 -3.033 1.00 97.00 86 LEU A CA 1
ATOM 680 C C . LEU A 1 86 ? 7.113 8.491 -3.253 1.00 97.00 86 LEU A C 1
ATOM 682 O O . LEU A 1 86 ? 6.998 9.261 -2.306 1.00 97.00 86 LEU A O 1
ATOM 686 N N . GLU A 1 87 ? 7.260 8.954 -4.496 1.00 97.12 87 GLU A N 1
ATOM 687 C CA . GLU A 1 87 ? 7.238 10.388 -4.796 1.00 97.12 87 GLU A CA 1
ATOM 688 C C . GLU A 1 87 ? 5.886 11.000 -4.412 1.00 97.12 87 GLU A C 1
ATOM 690 O O . GLU A 1 87 ? 4.834 10.528 -4.844 1.00 97.12 87 GLU A O 1
ATOM 695 N N . GLY A 1 88 ? 5.914 12.028 -3.561 1.00 97.31 88 GLY A N 1
ATOM 696 C CA . GLY A 1 88 ? 4.707 12.675 -3.045 1.00 97.31 88 GLY A CA 1
ATOM 697 C C . GLY A 1 88 ? 3.862 11.808 -2.105 1.00 97.31 88 GLY A C 1
ATOM 69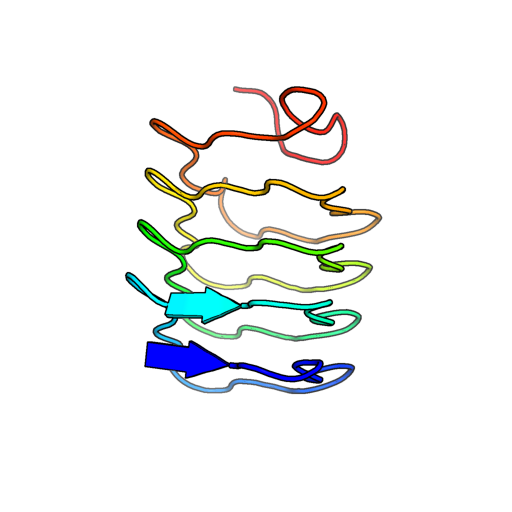8 O O . GLY A 1 88 ? 2.748 12.212 -1.790 1.00 97.31 88 GLY A O 1
ATOM 699 N N . ALA A 1 89 ? 4.345 10.633 -1.686 1.00 98.00 89 ALA A N 1
ATOM 700 C CA . ALA A 1 89 ? 3.649 9.804 -0.710 1.00 98.00 89 ALA A CA 1
ATOM 701 C C . ALA A 1 89 ? 3.587 10.520 0.648 1.00 98.00 89 ALA A C 1
ATOM 703 O O . ALA A 1 89 ? 4.607 10.987 1.158 1.00 98.00 89 ALA A O 1
ATOM 704 N N . ASP A 1 90 ? 2.391 10.580 1.222 1.00 98.19 90 ASP A N 1
ATOM 705 C CA . ASP A 1 90 ? 2.114 11.174 2.524 1.00 98.19 90 ASP A CA 1
ATOM 706 C C . ASP A 1 90 ? 1.756 10.072 3.525 1.00 98.19 90 ASP A C 1
ATOM 708 O O . ASP A 1 90 ? 0.867 9.249 3.279 1.00 98.19 90 ASP A O 1
ATOM 712 N N . PHE A 1 91 ? 2.470 10.049 4.646 1.00 98.00 91 PHE A N 1
ATOM 713 C CA . PHE A 1 91 ? 2.314 9.065 5.710 1.00 98.00 91 PHE A CA 1
ATOM 714 C C . PHE A 1 91 ? 2.023 9.794 7.016 1.00 98.00 91 PHE A C 1
ATOM 716 O O . PHE A 1 91 ? 2.793 10.668 7.415 1.00 98.00 91 PHE A O 1
ATOM 723 N N . HIS A 1 92 ? 0.963 9.378 7.713 1.00 94.50 92 HIS A N 1
ATOM 724 C CA . HIS A 1 92 ? 0.494 9.984 8.962 1.00 94.50 92 HIS A CA 1
ATOM 725 C C . HIS A 1 92 ? 1.611 10.280 9.980 1.00 94.50 92 HIS A C 1
ATOM 727 O O . HIS A 1 92 ? 1.628 11.359 10.567 1.00 94.50 92 HIS A O 1
ATOM 733 N N . ASN A 1 93 ? 2.563 9.355 10.140 1.00 92.44 93 ASN A N 1
ATOM 734 C CA . ASN A 1 93 ? 3.684 9.458 11.082 1.00 92.44 93 ASN A CA 1
ATOM 735 C C . ASN A 1 93 ? 5.053 9.597 10.385 1.00 92.44 93 ASN A C 1
ATOM 737 O O . ASN A 1 93 ? 6.087 9.255 10.959 1.00 92.44 93 ASN A O 1
ATOM 741 N N . GLY A 1 94 ? 5.075 10.100 9.148 1.00 94.00 94 GLY A N 1
ATOM 742 C CA . GLY A 1 94 ? 6.274 10.133 8.312 1.00 94.00 94 GLY A CA 1
ATOM 743 C C . GLY A 1 94 ? 6.602 8.774 7.690 1.00 94.00 94 GLY A C 1
ATOM 744 O O . GLY A 1 94 ? 5.870 7.801 7.857 1.00 94.00 94 GLY A O 1
ATOM 745 N N . LEU A 1 95 ? 7.689 8.719 6.915 1.00 94.44 95 LEU A N 1
ATOM 746 C CA . LEU A 1 95 ? 8.051 7.527 6.148 1.00 94.44 95 LEU A CA 1
ATOM 747 C C . LEU A 1 95 ? 8.355 6.331 7.083 1.00 94.44 95 LEU A C 1
ATOM 749 O O . LEU A 1 95 ? 9.277 6.444 7.897 1.00 94.44 95 LEU A O 1
ATOM 753 N N . PRO A 1 96 ? 7.650 5.189 6.951 1.00 95.19 96 PRO A N 1
ATOM 754 C CA . PRO A 1 96 ? 7.932 3.983 7.728 1.00 95.19 96 PRO A CA 1
ATOM 755 C C . PRO A 1 96 ? 9.384 3.511 7.575 1.00 95.19 96 PRO A C 1
ATOM 757 O O . PRO A 1 96 ? 9.911 3.465 6.464 1.00 95.19 96 PRO A O 1
ATOM 760 N N . GLN A 1 97 ? 10.014 3.097 8.680 1.00 94.12 97 GLN A N 1
ATOM 761 C CA . GLN A 1 97 ? 11.382 2.540 8.684 1.00 94.12 97 GLN A CA 1
ATOM 762 C C . GLN A 1 97 ? 11.488 1.196 7.943 1.00 94.12 97 GLN A C 1
ATOM 764 O O . GLN A 1 97 ? 12.571 0.770 7.559 1.00 94.12 97 GLN A O 1
ATOM 769 N N . GLU A 1 98 ? 10.355 0.519 7.763 1.00 95.00 98 GLU A N 1
ATOM 770 C CA . GLU A 1 98 ? 10.231 -0.766 7.069 1.00 95.00 98 GLU A CA 1
ATOM 771 C C . GLU A 1 98 ? 10.365 -0.616 5.547 1.00 95.00 98 GLU A C 1
ATOM 773 O O . GLU A 1 98 ? 10.677 -1.580 4.846 1.00 95.00 98 GLU A O 1
ATOM 778 N N . LEU A 1 99 ? 10.120 0.590 5.023 1.00 93.25 99 LEU A N 1
ATOM 779 C CA . LEU A 1 99 ? 10.285 0.875 3.607 1.00 93.25 99 LEU A CA 1
ATOM 780 C C . LEU A 1 99 ? 11.764 1.115 3.284 1.00 93.25 99 LEU A C 1
ATOM 782 O O . LEU A 1 99 ? 12.480 1.744 4.064 1.00 93.25 99 LEU A O 1
ATOM 786 N N . PRO A 1 100 ? 12.237 0.669 2.109 1.00 83.88 100 PRO A N 1
ATOM 787 C CA . PRO A 1 100 ? 13.621 0.875 1.718 1.00 83.88 100 PRO A CA 1
ATOM 788 C C . PRO A 1 100 ? 13.940 2.373 1.624 1.00 83.88 100 PRO A C 1
ATOM 790 O O . PRO A 1 100 ? 13.268 3.133 0.923 1.00 83.88 100 PRO A O 1
ATOM 793 N N . HIS A 1 101 ? 14.999 2.785 2.316 1.00 72.88 101 HIS A N 1
ATOM 794 C CA . HIS A 1 101 ? 15.591 4.112 2.180 1.00 72.88 101 HIS A CA 1
ATOM 795 C C . HIS A 1 101 ? 16.446 4.168 0.901 1.00 72.88 101 HIS A C 1
ATOM 797 O O . HIS A 1 101 ? 17.004 3.151 0.485 1.00 72.88 101 HIS A O 1
ATOM 803 N N . ARG A 1 102 ? 16.490 5.333 0.241 1.00 59.34 102 ARG A N 1
ATOM 804 C CA . ARG A 1 102 ? 17.303 5.538 -0.972 1.00 59.34 102 ARG A CA 1
ATOM 805 C C . ARG A 1 102 ? 18.796 5.405 -0.705 1.00 59.34 102 ARG A C 1
ATOM 807 O O . ARG A 1 102 ? 19.225 5.819 0.393 1.00 59.34 102 ARG A O 1
#

Foldseek 3Di:
DEDCDEADQALHEDPDEADCALYEYQEEYELANYEDCEEYENALYEYCYEYENALYEDNYAAECHLYEACYAYDCHNYYYPDQYHCHNYHHNVPDDPNHDDD

Radius of gyration: 12.04 Å; chains: 1; bounding box: 34×27×24 Å

Secondary structure (DSSP, 8-state):
-EE-S-EE-TT-EE-S-EE-TT-EE-S-EE-TT-EE-S-EE-TT-EE-S-EE-TT-EE-S-EE-TT-EE-S-EE-TT-EESSPPB-TT-EETTSS-TTSPP-

pLDDT: mean 96.95, std 4.85, range [59.34, 98.81]

Sequence (102 aa):
MKFSGVAQFESTHFAGHVWFTATSFAQEADFSDVEFNMVAWFRSAIFAGETLFRRSKFAGKTSFESVAFKGEASFEATNFTQPPQLEGADFHNGLPQELPHR